Protein AF-A0A969TJ43-F1 (afdb_monomer_lite)

Secondary structure (DSSP, 8-state):
---PPPPHHHHHHHHHHHHTT--HHHHHHHHT--HHHHHHHHTT------SPPPSS-SS--TTTTTIIIIIHHHHHHHHHHHTT--------TT--S-------PPP----

pLDDT: mean 72.67, std 19.09, range [36.34, 93.88]

Foldseek 3Di:
DPPDAQAPQLLVQLVVCVVVVDDLCVSCVRSVHDSVVSVCSVVVVDDRPPDDPDPDDPDDDPCPVVCVPPVVVVVVVVVVVCVPPPPPPPDPPDPDDDPDDDDPDDDDDDD

Structure (mmCIF, N/CA/C/O backbone):
data_AF-A0A969TJ43-F1
#
_entry.id   AF-A0A969TJ43-F1
#
loop_
_atom_site.group_PDB
_atom_site.id
_atom_site.type_symbol
_atom_site.label_atom_id
_atom_site.label_alt_id
_atom_site.label_comp_id
_atom_site.label_asym_id
_atom_site.label_entity_id
_atom_site.label_seq_id
_atom_site.pdbx_PDB_ins_code
_atom_site.Cartn_x
_atom_site.Cartn_y
_atom_site.Cartn_z
_atom_site.occupancy
_atom_site.B_iso_or_equiv
_atom_site.auth_seq_id
_atom_site.auth_comp_id
_atom_site.auth_asym_id
_atom_site.auth_atom_id
_atom_site.pdbx_PDB_model_num
ATOM 1 N N . MET A 1 1 ? -8.469 -16.320 -1.665 1.00 40.75 1 MET A N 1
ATOM 2 C CA . MET A 1 1 ? -8.840 -14.957 -1.209 1.00 40.75 1 MET A CA 1
ATOM 3 C C . MET A 1 1 ? -8.268 -13.952 -2.200 1.00 40.75 1 MET A C 1
ATOM 5 O O . MET A 1 1 ? -7.053 -13.911 -2.339 1.00 40.75 1 MET A O 1
ATOM 9 N N . SER A 1 2 ? -9.096 -13.198 -2.935 1.00 41.56 2 SER A N 1
ATOM 10 C CA . SER A 1 2 ? -8.572 -12.214 -3.898 1.00 41.56 2 SER A CA 1
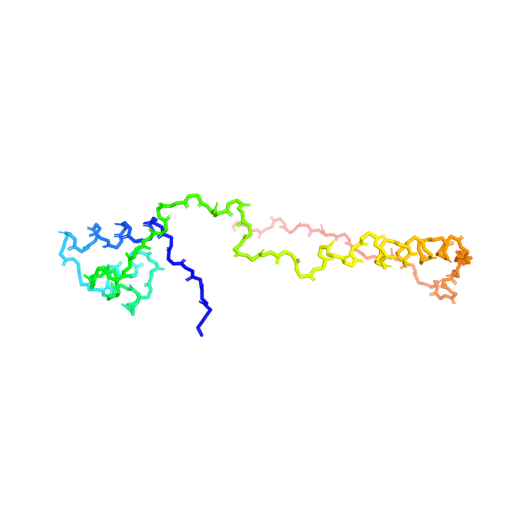ATOM 11 C C . SER A 1 2 ? -7.864 -11.086 -3.144 1.00 41.56 2 SER A C 1
ATOM 13 O O . SER A 1 2 ? -8.475 -10.482 -2.261 1.00 41.56 2 SER A O 1
ATOM 15 N N . GLY A 1 3 ? -6.605 -10.808 -3.484 1.00 63.38 3 GLY A N 1
ATOM 16 C CA . GLY A 1 3 ? -5.731 -9.810 -2.854 1.00 63.38 3 GLY A CA 1
ATOM 17 C C . GLY A 1 3 ? -6.129 -8.350 -3.098 1.00 63.38 3 GLY A C 1
ATOM 18 O O . GLY A 1 3 ? -5.270 -7.520 -3.389 1.00 63.38 3 GLY A O 1
ATOM 19 N N . LYS A 1 4 ? -7.421 -8.017 -2.997 1.00 65.06 4 LYS A N 1
ATOM 20 C CA . LYS A 1 4 ? -7.884 -6.627 -3.007 1.00 65.06 4 LYS A CA 1
ATOM 21 C C . LYS A 1 4 ? -7.322 -5.932 -1.765 1.00 65.06 4 LYS A C 1
ATOM 23 O O . LYS A 1 4 ? -7.572 -6.351 -0.635 1.00 65.06 4 LYS A O 1
ATOM 28 N N . ARG A 1 5 ? -6.505 -4.904 -1.990 1.00 69.00 5 ARG A N 1
ATOM 29 C CA . ARG A 1 5 ? -5.868 -4.111 -0.931 1.00 69.00 5 ARG A CA 1
ATOM 30 C C . ARG A 1 5 ? -6.930 -3.292 -0.191 1.00 69.00 5 ARG A C 1
ATOM 32 O O . ARG A 1 5 ? -7.869 -2.808 -0.819 1.00 69.00 5 ARG A O 1
ATOM 39 N N . ILE A 1 6 ? -6.785 -3.118 1.125 1.00 72.31 6 ILE A N 1
ATOM 40 C CA . ILE A 1 6 ? -7.683 -2.232 1.877 1.00 72.31 6 ILE A CA 1
ATOM 41 C C . ILE A 1 6 ? -7.338 -0.784 1.528 1.00 72.31 6 ILE A C 1
ATOM 43 O O . ILE A 1 6 ? -6.197 -0.350 1.695 1.00 72.31 6 ILE A O 1
ATOM 47 N N . ASN A 1 7 ? -8.334 -0.040 1.057 1.00 76.56 7 ASN A N 1
ATOM 48 C CA . ASN A 1 7 ? -8.212 1.388 0.794 1.00 76.56 7 ASN A CA 1
ATOM 49 C C . ASN A 1 7 ? -8.277 2.196 2.110 1.00 76.56 7 ASN A C 1
ATOM 51 O O . ASN A 1 7 ? -8.782 1.728 3.131 1.00 76.56 7 ASN A O 1
ATOM 55 N N . TYR A 1 8 ? -7.784 3.431 2.090 1.00 82.00 8 TYR A N 1
ATOM 56 C CA . TYR A 1 8 ? -7.719 4.314 3.251 1.00 82.00 8 TYR A CA 1
ATOM 57 C C . TYR A 1 8 ? -9.096 4.602 3.874 1.00 82.00 8 TYR A C 1
ATOM 59 O O . TYR A 1 8 ? -9.226 4.603 5.095 1.00 82.00 8 TYR A O 1
ATOM 67 N N . GLN A 1 9 ? -10.137 4.776 3.054 1.00 85.69 9 GLN A N 1
ATOM 68 C CA . GLN A 1 9 ? -11.495 5.098 3.516 1.00 85.69 9 GLN A CA 1
ATOM 69 C C . GLN A 1 9 ? -12.141 3.966 4.357 1.00 85.69 9 GLN A C 1
ATOM 71 O O . GLN A 1 9 ? -12.552 4.250 5.484 1.00 85.69 9 GLN A O 1
ATOM 76 N N . PRO A 1 10 ? -12.174 2.689 3.904 1.00 88.50 10 PRO A N 1
ATOM 77 C CA . PRO A 1 10 ? -12.585 1.548 4.732 1.00 88.50 10 PRO A CA 1
ATOM 78 C C . PRO A 1 10 ? -11.873 1.470 6.087 1.00 88.50 10 PRO A C 1
ATOM 80 O O . PRO A 1 10 ? -12.508 1.265 7.122 1.00 88.50 10 PRO A O 1
ATOM 83 N N . ALA A 1 11 ? -10.551 1.680 6.093 1.00 88.06 11 ALA A N 1
ATOM 84 C CA . ALA A 1 11 ? -9.754 1.652 7.316 1.00 88.06 11 ALA A CA 1
ATOM 85 C C . ALA A 1 11 ? -10.114 2.811 8.262 1.00 88.06 11 ALA A C 1
ATOM 87 O O . ALA A 1 11 ? -10.211 2.605 9.466 1.00 88.06 11 ALA A O 1
ATOM 88 N N . GLN A 1 12 ? -10.379 4.013 7.742 1.00 89.00 12 GLN A N 1
ATOM 89 C CA . GLN A 1 12 ? -10.851 5.129 8.566 1.00 89.00 12 GLN A CA 1
ATOM 90 C C . GLN A 1 12 ? -12.223 4.859 9.197 1.00 89.00 12 GLN A C 1
ATOM 92 O O . GLN A 1 12 ? -12.416 5.149 10.375 1.00 89.00 12 GLN A O 1
ATOM 97 N N . LEU A 1 13 ? -13.181 4.327 8.430 1.00 92.25 13 LEU A N 1
ATOM 98 C CA . LEU A 1 13 ? -14.515 3.998 8.945 1.00 92.25 13 LEU A CA 1
ATOM 99 C C . LEU A 1 13 ? -14.440 2.940 10.048 1.00 92.25 13 LEU A C 1
ATOM 101 O O . LEU A 1 13 ? -15.105 3.078 11.075 1.00 92.25 13 LEU A O 1
ATOM 105 N N . TYR A 1 14 ? -13.582 1.935 9.859 1.00 92.19 14 TYR A N 1
ATOM 106 C CA . TYR A 1 14 ? -13.265 0.948 10.883 1.00 92.19 14 TYR A CA 1
ATOM 107 C C . TYR A 1 14 ? -12.730 1.605 12.162 1.00 92.19 14 TYR A C 1
ATOM 109 O O . TYR A 1 14 ? -13.298 1.399 13.232 1.00 92.19 14 TYR A O 1
ATOM 117 N N . MET A 1 15 ? -11.692 2.443 12.055 1.00 90.69 15 MET A N 1
ATOM 118 C CA . MET A 1 15 ? -11.077 3.104 13.216 1.00 90.69 15 MET A CA 1
ATOM 119 C C . MET A 1 15 ? -12.082 3.983 13.971 1.00 90.69 15 MET A C 1
ATOM 121 O O . MET A 1 15 ? -12.215 3.846 15.183 1.00 90.69 15 MET A O 1
ATOM 125 N N . LYS A 1 16 ? -12.898 4.772 13.259 1.00 93.31 16 LYS A N 1
ATOM 126 C CA . LYS A 1 16 ? -13.978 5.572 13.867 1.00 93.31 16 LYS A CA 1
ATOM 127 C C . LYS A 1 16 ? -15.009 4.713 14.602 1.00 93.31 16 LYS A C 1
ATOM 129 O O . LYS A 1 16 ? -15.559 5.129 15.617 1.00 93.31 16 LYS A O 1
ATOM 134 N N . ALA A 1 17 ? -15.324 3.522 14.090 1.00 93.12 17 ALA A N 1
ATOM 135 C CA . ALA A 1 17 ? -16.228 2.601 14.772 1.00 93.12 17 ALA A CA 1
ATOM 136 C C . ALA A 1 17 ? -15.588 1.988 16.032 1.00 93.12 17 ALA A C 1
ATOM 138 O O . ALA A 1 17 ? -16.290 1.797 17.027 1.00 93.12 17 ALA A O 1
ATOM 139 N N . ARG A 1 18 ? -14.274 1.724 16.013 1.00 92.06 18 ARG A N 1
ATOM 140 C CA . ARG A 1 18 ? -13.516 1.243 17.180 1.00 92.06 18 ARG A CA 1
ATOM 141 C C . ARG A 1 18 ? -13.389 2.309 18.269 1.00 92.06 18 ARG A C 1
ATOM 143 O O . ARG A 1 18 ? -13.612 1.984 19.428 1.00 92.06 18 ARG A O 1
ATOM 150 N N . GLU A 1 19 ? -13.170 3.571 17.904 1.00 91.31 19 GLU A N 1
ATOM 151 C CA . GLU A 1 19 ? -13.181 4.719 18.833 1.00 91.31 19 GLU A CA 1
ATOM 152 C C . GLU A 1 19 ? -14.534 4.892 19.540 1.00 91.31 19 GLU A C 1
ATOM 154 O O . GLU A 1 19 ? -14.593 5.273 20.703 1.00 91.31 19 GLU A O 1
ATOM 159 N N . ARG A 1 20 ? -15.635 4.550 18.861 1.00 92.88 20 ARG A N 1
ATOM 160 C CA . ARG A 1 20 ? -16.996 4.567 19.426 1.00 92.88 20 ARG A CA 1
ATOM 161 C C . ARG A 1 20 ? -17.332 3.330 20.273 1.00 92.88 20 ARG A C 1
ATOM 163 O O . ARG A 1 20 ? -18.494 3.146 20.622 1.00 92.88 20 ARG A O 1
ATOM 170 N N . GLY A 1 21 ? -16.370 2.443 20.536 1.00 92.25 21 GLY A N 1
ATOM 171 C CA . GLY A 1 21 ? -16.564 1.241 21.356 1.00 92.25 21 GLY A CA 1
ATOM 172 C C . GLY A 1 21 ? -17.271 0.071 20.658 1.00 92.25 21 GLY A C 1
ATOM 173 O O . GLY A 1 21 ? -17.715 -0.859 21.325 1.00 92.25 21 GLY A O 1
ATOM 174 N N . SER A 1 22 ? -17.395 0.075 19.323 1.00 92.06 22 SER A N 1
ATOM 175 C CA . SER A 1 22 ? -17.991 -1.063 18.598 1.00 92.06 22 SER A CA 1
ATOM 176 C C . SER A 1 22 ? -17.082 -2.302 18.641 1.00 92.06 22 SER A C 1
ATOM 178 O O . SER A 1 22 ? -15.852 -2.187 18.594 1.00 92.06 22 SER A O 1
ATOM 180 N N . THR A 1 23 ? -17.678 -3.500 18.665 1.00 93.88 23 THR A N 1
ATOM 181 C CA . THR A 1 23 ? -16.945 -4.775 18.556 1.00 93.88 23 THR A CA 1
ATOM 182 C C . THR A 1 23 ? -16.204 -4.881 17.221 1.00 93.88 23 THR A C 1
ATOM 184 O O . THR A 1 23 ? -16.550 -4.213 16.246 1.00 93.88 23 THR A O 1
ATOM 187 N N . GLN A 1 24 ? -15.177 -5.731 17.146 1.00 90.50 24 GLN A N 1
ATOM 188 C CA . GLN A 1 24 ? -14.372 -5.870 15.929 1.00 90.50 24 GLN A CA 1
ATOM 189 C C . GLN A 1 24 ? -15.209 -6.299 14.715 1.00 90.50 24 GLN A C 1
ATOM 191 O O . GLN A 1 24 ? -15.010 -5.775 13.625 1.00 90.50 24 GLN A O 1
ATOM 196 N N . GLU A 1 25 ? -16.170 -7.203 14.897 1.00 93.62 25 GLU A N 1
ATOM 197 C CA . GLU A 1 25 ? -17.044 -7.688 13.823 1.00 93.62 25 GLU A CA 1
ATOM 198 C C . GLU A 1 25 ? -17.981 -6.595 13.309 1.00 93.62 25 GLU A C 1
ATOM 200 O O . GLU A 1 25 ? -18.088 -6.378 12.102 1.00 93.62 25 GLU A O 1
ATOM 205 N N . THR A 1 26 ? -18.598 -5.841 14.222 1.00 93.12 26 THR A N 1
ATOM 206 C CA . THR A 1 26 ? -19.501 -4.741 13.857 1.00 93.12 26 THR A CA 1
ATOM 207 C C . THR A 1 26 ? -18.744 -3.579 13.220 1.00 93.12 26 THR A C 1
ATOM 209 O O . THR A 1 26 ? -19.213 -2.997 12.243 1.00 93.12 26 THR A O 1
ATOM 212 N N . ALA A 1 27 ? -17.548 -3.257 13.713 1.00 93.38 27 ALA A N 1
ATOM 213 C CA . ALA A 1 27 ? -16.673 -2.260 13.108 1.00 93.38 27 ALA A CA 1
ATOM 214 C C . ALA A 1 27 ? -16.178 -2.698 11.719 1.00 93.38 27 ALA A C 1
ATOM 216 O O . ALA A 1 27 ? -16.151 -1.886 10.794 1.00 93.38 27 ALA A O 1
ATOM 217 N N . ALA A 1 28 ? -15.826 -3.976 11.553 1.00 92.19 28 ALA A N 1
ATOM 218 C CA . ALA A 1 28 ? -15.394 -4.540 10.277 1.00 92.19 28 ALA A CA 1
ATOM 219 C C . ALA A 1 28 ? -16.517 -4.487 9.232 1.00 92.19 28 ALA A C 1
ATOM 221 O O . ALA A 1 28 ? -16.289 -4.034 8.109 1.00 92.19 28 ALA A O 1
ATOM 222 N N . ALA A 1 29 ? -17.742 -4.846 9.630 1.00 91.81 29 ALA A N 1
ATOM 223 C CA . ALA A 1 29 ? -18.928 -4.739 8.787 1.00 91.81 29 ALA A CA 1
ATOM 224 C C . ALA A 1 29 ? -19.207 -3.282 8.379 1.00 91.81 29 ALA A C 1
ATOM 226 O O . ALA A 1 29 ? -19.394 -3.004 7.197 1.00 91.81 29 ALA A O 1
ATOM 227 N N . LYS A 1 30 ? -19.137 -2.334 9.328 1.00 90.94 30 LYS A N 1
ATOM 228 C CA . LYS A 1 30 ? -19.281 -0.888 9.058 1.00 90.94 30 LYS A CA 1
ATOM 229 C C . LYS A 1 30 ? -18.226 -0.361 8.082 1.00 90.94 30 LYS A C 1
ATOM 231 O O . LYS A 1 30 ? -18.525 0.504 7.266 1.00 90.94 30 LYS A O 1
ATOM 236 N N . GLY A 1 31 ? -16.995 -0.860 8.178 1.00 88.19 31 GLY A N 1
ATOM 237 C CA . GLY A 1 31 ? -15.895 -0.494 7.288 1.00 88.19 31 GLY A CA 1
ATOM 238 C C . GLY A 1 31 ? -15.870 -1.260 5.963 1.00 88.19 31 GLY A C 1
ATOM 239 O O . GLY A 1 31 ? -15.025 -0.956 5.127 1.00 88.19 31 GLY A O 1
ATOM 240 N N . GLY A 1 32 ? -16.737 -2.258 5.758 1.00 90.06 32 GLY A N 1
ATOM 241 C CA . GLY A 1 32 ? -16.700 -3.123 4.573 1.00 90.06 32 GLY A CA 1
ATOM 242 C C . GLY A 1 32 ? -15.410 -3.947 4.451 1.00 90.06 32 GLY A C 1
ATOM 243 O O . GLY A 1 32 ? -14.979 -4.270 3.344 1.00 90.06 32 GLY A O 1
ATOM 244 N N . ILE A 1 33 ? -14.758 -4.261 5.575 1.00 89.25 33 ILE A N 1
ATOM 245 C CA . ILE A 1 33 ? -13.508 -5.028 5.625 1.00 89.25 33 ILE A CA 1
ATOM 246 C C . ILE A 1 33 ? -13.713 -6.360 6.343 1.00 89.25 33 ILE A C 1
ATOM 248 O O . ILE A 1 33 ? -14.609 -6.520 7.162 1.00 89.25 33 ILE A O 1
ATOM 252 N N . SER A 1 34 ? -12.853 -7.340 6.062 1.00 89.75 34 SER A N 1
ATOM 253 C CA . SER A 1 34 ? -12.890 -8.603 6.803 1.00 89.75 34 SER A CA 1
ATOM 254 C C . SER A 1 34 ? -12.346 -8.436 8.225 1.00 89.75 34 SER A C 1
ATOM 256 O O . SER A 1 34 ? -11.431 -7.643 8.473 1.00 89.75 34 SER A O 1
ATOM 258 N N . VAL A 1 35 ? -12.843 -9.257 9.154 1.00 91.00 35 VAL A N 1
ATOM 259 C CA . VAL A 1 35 ? -12.354 -9.327 10.544 1.00 91.00 35 VAL A CA 1
ATOM 260 C C . VAL A 1 35 ? -10.849 -9.606 10.592 1.00 91.00 35 VAL A C 1
ATOM 262 O O . VAL A 1 35 ? -10.112 -8.948 11.320 1.00 91.00 35 VAL A O 1
ATOM 265 N N . ARG A 1 36 ? -10.350 -10.519 9.746 1.00 88.75 36 ARG A N 1
ATOM 266 C CA . ARG A 1 36 ? -8.908 -10.808 9.639 1.00 88.75 36 ARG A CA 1
ATOM 267 C C . ARG A 1 36 ? -8.105 -9.557 9.290 1.00 88.75 36 ARG A C 1
ATOM 269 O O . ARG A 1 36 ? -7.036 -9.324 9.844 1.00 88.75 36 ARG A O 1
ATOM 276 N N . SER A 1 37 ? -8.609 -8.760 8.354 1.00 86.75 37 SER A N 1
ATOM 277 C CA . SER A 1 37 ? -7.922 -7.550 7.925 1.00 86.75 37 SER A CA 1
ATOM 278 C C . SER A 1 37 ? -8.024 -6.422 8.949 1.00 86.75 37 SER A C 1
ATOM 280 O O . SER A 1 37 ? -7.081 -5.652 9.086 1.00 86.75 37 SER A O 1
ATOM 282 N N . SER A 1 38 ? -9.121 -6.391 9.702 1.00 88.88 38 SER A N 1
ATOM 283 C CA . SER A 1 38 ? -9.333 -5.512 10.853 1.00 88.88 38 SER A CA 1
ATOM 284 C C . SER A 1 38 ? -8.301 -5.762 11.954 1.00 88.88 38 SER A C 1
ATOM 286 O O . SER A 1 38 ? -7.675 -4.816 12.418 1.00 88.88 38 SER A O 1
ATOM 288 N N . ARG A 1 39 ? -8.010 -7.032 12.282 1.00 88.81 39 ARG A N 1
ATOM 289 C CA . ARG A 1 39 ? -6.929 -7.386 13.226 1.00 88.81 39 ARG A CA 1
ATOM 290 C C . ARG A 1 39 ? -5.566 -6.855 12.786 1.00 88.81 39 ARG A C 1
ATOM 292 O O . ARG A 1 39 ? -4.821 -6.336 13.603 1.00 88.81 39 ARG A O 1
ATOM 299 N N . ARG A 1 40 ? -5.245 -6.926 11.487 1.00 87.19 40 ARG A N 1
ATOM 300 C CA . ARG A 1 40 ? -3.990 -6.349 10.963 1.00 87.19 40 ARG A CA 1
ATOM 301 C C . ARG A 1 40 ? -3.936 -4.826 11.098 1.00 87.19 40 ARG A C 1
ATOM 303 O O . ARG A 1 40 ? -2.852 -4.276 11.254 1.00 87.19 40 ARG A O 1
ATOM 310 N N . ILE A 1 41 ? -5.084 -4.147 11.008 1.00 86.94 41 ILE A N 1
ATOM 311 C CA . ILE A 1 41 ? -5.174 -2.698 11.239 1.00 86.94 41 ILE A CA 1
ATOM 312 C C . ILE A 1 41 ? -4.895 -2.372 12.706 1.00 86.94 41 ILE A C 1
ATOM 314 O O . ILE A 1 41 ? -4.119 -1.463 12.978 1.00 86.94 41 ILE A O 1
ATOM 318 N N . GLU A 1 42 ? -5.466 -3.135 13.636 1.00 86.69 42 GLU A N 1
ATOM 319 C CA . GLU A 1 42 ? -5.239 -2.945 15.077 1.00 86.69 42 GLU A CA 1
ATOM 320 C C . GLU A 1 42 ? -3.800 -3.227 15.494 1.00 86.69 42 GLU A C 1
ATOM 322 O O . GLU A 1 42 ? -3.218 -2.465 16.258 1.00 86.69 42 GLU A O 1
ATOM 327 N N . ASN A 1 43 ? -3.190 -4.266 14.927 1.00 85.44 43 ASN A N 1
ATOM 328 C CA . ASN A 1 43 ? -1.804 -4.630 15.212 1.00 85.44 43 ASN A CA 1
ATOM 329 C C . ASN A 1 43 ? -0.780 -3.658 14.591 1.00 85.44 43 ASN A C 1
ATOM 331 O O . ASN A 1 43 ? 0.410 -3.949 14.588 1.00 85.44 43 ASN A O 1
ATOM 335 N N . THR A 1 44 ? -1.217 -2.523 14.027 1.00 69.12 44 THR A N 1
ATOM 336 C CA . THR A 1 44 ? -0.377 -1.505 13.356 1.00 69.12 44 THR A CA 1
ATOM 337 C C . THR A 1 44 ? 0.420 -2.034 12.146 1.00 69.12 44 THR A C 1
ATOM 339 O O . THR A 1 44 ? 1.141 -1.294 11.483 1.00 69.12 44 THR A O 1
ATOM 342 N N . GLU A 1 45 ? 0.231 -3.299 11.772 1.00 67.62 45 GLU A N 1
ATOM 343 C CA . GLU A 1 45 ? 0.852 -3.942 10.609 1.00 67.62 45 GLU A CA 1
ATOM 344 C C . GLU A 1 45 ? 0.269 -3.412 9.286 1.00 67.62 45 GLU A C 1
ATOM 346 O O . GLU A 1 45 ? 0.868 -3.505 8.212 1.00 67.62 45 GLU A O 1
ATOM 351 N N . HIS A 1 46 ? -0.9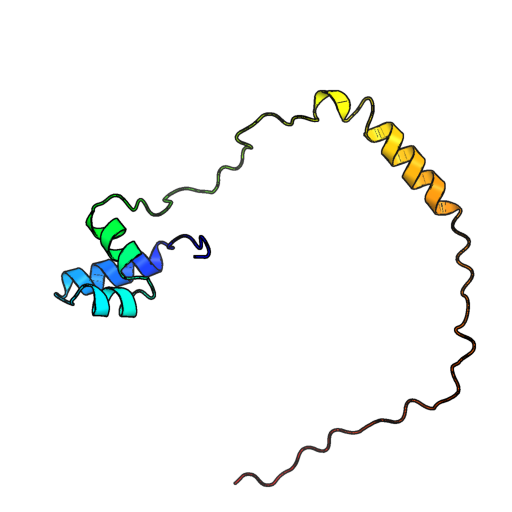17 -2.806 9.348 1.00 66.38 46 HIS A N 1
ATOM 352 C CA . HIS A 1 46 ? -1.551 -2.205 8.192 1.00 66.38 46 HIS A CA 1
ATOM 353 C C . HIS A 1 46 ? -1.092 -0.761 7.968 1.00 66.38 46 HIS A C 1
ATOM 355 O O . HIS A 1 46 ? -1.696 0.192 8.463 1.00 66.38 46 HIS A O 1
ATOM 361 N N . ARG A 1 47 ? -0.090 -0.574 7.109 1.00 63.50 47 ARG A N 1
ATOM 362 C CA . ARG A 1 47 ? 0.203 0.738 6.524 1.00 63.50 47 ARG A CA 1
ATOM 363 C C . ARG A 1 47 ? -0.683 0.927 5.282 1.00 63.50 47 ARG A C 1
ATOM 365 O O . ARG A 1 47 ? -0.359 0.356 4.239 1.00 63.50 47 ARG A O 1
ATOM 372 N N . PRO A 1 48 ? -1.803 1.687 5.341 1.00 64.50 48 PRO A N 1
ATOM 373 C CA . PRO A 1 48 ? -2.486 2.076 4.111 1.00 64.50 48 PRO A CA 1
ATOM 374 C C . PRO A 1 48 ? -1.465 2.817 3.250 1.00 64.50 48 PRO A C 1
ATOM 376 O O . PRO A 1 48 ? -0.667 3.596 3.778 1.00 64.50 48 PRO A O 1
ATOM 379 N N . GLN A 1 49 ? -1.434 2.529 1.951 1.00 64.06 49 GLN A N 1
ATOM 380 C CA . GLN A 1 49 ? -0.427 3.081 1.053 1.00 64.06 49 GLN A CA 1
ATOM 3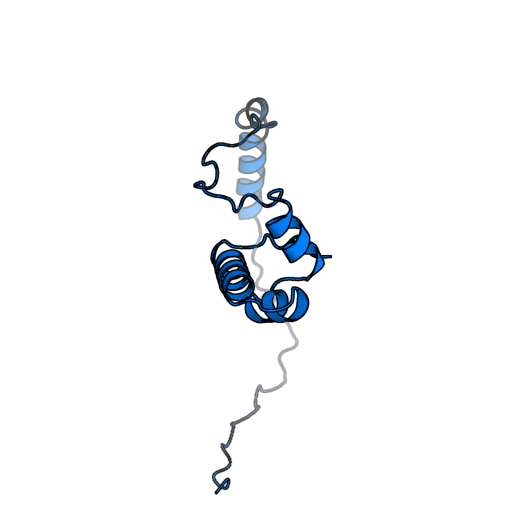81 C C . GLN A 1 49 ? -0.591 4.610 0.990 1.00 64.06 49 GLN A C 1
ATOM 383 O O . GLN A 1 49 ? -1.412 5.136 0.247 1.00 64.06 49 GLN A O 1
ATOM 388 N N . ARG A 1 50 ? 0.165 5.328 1.826 1.00 59.31 50 ARG A N 1
ATOM 389 C CA . ARG A 1 50 ? 0.262 6.791 1.843 1.00 59.31 50 ARG A CA 1
ATOM 390 C C . ARG A 1 50 ? 1.354 7.214 0.864 1.00 59.31 50 ARG A C 1
ATOM 392 O O . ARG A 1 50 ? 2.397 7.709 1.273 1.00 59.31 50 ARG A O 1
ATOM 399 N N . GLY A 1 51 ? 1.159 6.925 -0.416 1.00 64.06 51 GLY A N 1
ATOM 400 C CA . GLY A 1 51 ? 2.134 7.271 -1.442 1.00 64.06 51 GLY A CA 1
ATOM 401 C C . GLY A 1 51 ? 1.538 7.190 -2.835 1.00 64.06 51 GLY A C 1
ATOM 402 O O . GLY A 1 51 ? 0.727 6.303 -3.111 1.00 64.06 51 GLY A O 1
ATOM 403 N N . ARG A 1 52 ? 1.954 8.119 -3.703 1.00 67.69 52 ARG A N 1
ATOM 404 C CA . ARG A 1 52 ? 1.722 8.016 -5.146 1.00 67.69 52 ARG A CA 1
ATOM 405 C C . ARG A 1 52 ? 2.281 6.657 -5.601 1.00 67.69 52 ARG A C 1
ATOM 407 O O . ARG A 1 52 ? 3.345 6.267 -5.110 1.00 67.69 52 ARG A O 1
ATOM 414 N N . PRO A 1 53 ? 1.584 5.912 -6.476 1.00 71.06 53 PRO A N 1
ATOM 415 C CA . PRO A 1 53 ? 2.184 4.758 -7.133 1.00 71.06 53 PRO A CA 1
ATOM 416 C C . PRO A 1 53 ? 3.559 5.156 -7.674 1.00 71.06 53 PRO A C 1
ATOM 418 O O . PRO A 1 53 ? 3.710 6.269 -8.181 1.00 71.06 53 PRO A O 1
ATOM 421 N N . HIS A 1 54 ? 4.562 4.294 -7.508 1.00 70.25 54 HIS A N 1
ATOM 422 C CA . HIS A 1 54 ? 5.877 4.567 -8.075 1.00 70.25 54 HIS A CA 1
ATOM 423 C C . HIS A 1 54 ? 5.728 4.768 -9.583 1.00 70.25 54 HIS A C 1
ATOM 425 O O . HIS A 1 54 ? 5.158 3.918 -10.262 1.00 70.25 54 HIS A O 1
ATOM 431 N N . ASP A 1 55 ? 6.221 5.903 -10.071 1.00 76.06 55 ASP A N 1
ATOM 432 C CA . ASP A 1 55 ? 6.218 6.230 -11.502 1.00 76.06 55 ASP A CA 1
ATOM 433 C C . ASP A 1 55 ? 7.295 5.426 -12.250 1.00 76.06 55 ASP A C 1
ATOM 435 O O . ASP A 1 55 ? 7.212 5.176 -13.448 1.00 76.06 55 ASP A O 1
ATOM 439 N N . TRP A 1 56 ? 8.320 4.972 -11.523 1.00 78.50 56 TRP A N 1
ATOM 440 C CA . TRP A 1 56 ? 9.422 4.204 -12.082 1.00 78.50 56 TRP A CA 1
ATOM 441 C C . TRP A 1 56 ? 9.226 2.698 -11.906 1.00 78.50 56 TRP A C 1
ATOM 443 O O . TRP A 1 56 ? 8.717 2.208 -10.892 1.00 78.50 56 TRP A O 1
ATOM 453 N N . ARG A 1 57 ? 9.706 1.939 -12.893 1.00 76.06 57 ARG A N 1
ATOM 454 C CA . ARG A 1 57 ? 9.808 0.481 -12.803 1.00 76.06 57 ARG A CA 1
ATOM 455 C C . ARG A 1 57 ? 10.867 0.101 -11.768 1.00 76.06 57 ARG A C 1
ATOM 457 O O . ARG A 1 57 ? 11.973 0.628 -11.771 1.00 76.06 57 ARG A O 1
ATOM 464 N N . THR A 1 58 ? 10.549 -0.857 -10.900 1.00 80.50 58 THR A N 1
ATOM 465 C CA . THR A 1 58 ? 11.480 -1.367 -9.874 1.00 80.50 58 THR A CA 1
ATOM 466 C C . THR A 1 58 ? 12.647 -2.163 -10.470 1.00 80.50 58 THR A C 1
ATOM 468 O O . THR A 1 58 ? 13.654 -2.371 -9.802 1.00 80.50 58 THR A O 1
ATOM 471 N N . ARG A 1 59 ? 12.523 -2.628 -11.718 1.00 85.00 59 ARG A N 1
ATOM 472 C CA . ARG A 1 59 ? 13.561 -3.379 -12.430 1.00 85.00 59 ARG A CA 1
ATOM 473 C C . ARG A 1 59 ? 13.891 -2.702 -13.751 1.00 85.00 59 ARG A C 1
ATOM 475 O O . ARG A 1 59 ? 13.007 -2.109 -14.371 1.00 85.00 59 ARG A O 1
ATOM 482 N 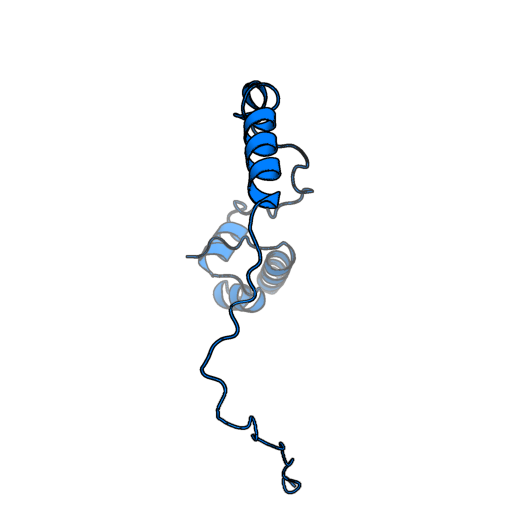N . ARG A 1 60 ? 15.152 -2.841 -14.170 1.00 85.12 60 ARG A N 1
ATOM 483 C CA . ARG A 1 60 ? 15.571 -2.525 -15.539 1.00 85.12 60 ARG A CA 1
ATOM 484 C C . ARG A 1 60 ? 14.790 -3.395 -16.522 1.00 85.12 60 ARG A C 1
ATOM 486 O O . ARG A 1 60 ? 14.429 -4.523 -16.184 1.00 85.12 60 ARG A O 1
ATOM 493 N N . ASP A 1 61 ? 14.499 -2.836 -17.690 1.00 85.62 61 ASP A N 1
ATOM 494 C CA . ASP A 1 61 ? 13.784 -3.547 -18.743 1.00 85.62 61 ASP A CA 1
ATOM 495 C C . ASP A 1 61 ? 14.657 -4.709 -19.250 1.00 85.62 61 ASP A C 1
ATOM 497 O O . ASP A 1 61 ? 15.761 -4.454 -19.735 1.00 85.62 61 ASP A O 1
ATOM 501 N N . PRO A 1 62 ? 14.206 -5.970 -19.109 1.00 87.50 62 PRO A N 1
ATOM 502 C CA . PRO A 1 62 ? 14.976 -7.130 -19.546 1.00 87.50 62 PRO A CA 1
ATOM 503 C C . PRO A 1 62 ? 15.199 -7.178 -21.063 1.00 87.50 62 PRO A C 1
ATOM 505 O O . PRO A 1 62 ? 16.047 -7.940 -21.508 1.00 87.50 62 PRO A O 1
ATOM 508 N N . LEU A 1 63 ? 14.450 -6.398 -21.850 1.00 89.62 63 LEU A N 1
ATOM 509 C CA . LEU A 1 63 ? 14.545 -6.374 -23.309 1.00 89.62 63 LEU A CA 1
ATOM 510 C C . LEU A 1 63 ? 15.213 -5.110 -23.853 1.00 89.62 63 LEU A C 1
ATOM 512 O O . LEU A 1 63 ? 15.337 -4.987 -25.066 1.00 89.62 63 LEU A O 1
ATOM 516 N N . ALA A 1 64 ? 15.673 -4.191 -22.997 1.00 88.00 64 ALA A N 1
ATOM 517 C CA . ALA A 1 64 ? 16.255 -2.924 -23.448 1.00 88.00 64 ALA A CA 1
ATOM 518 C C . ALA A 1 64 ? 17.423 -3.107 -24.432 1.00 88.00 64 ALA A C 1
ATOM 520 O O . ALA A 1 64 ? 17.558 -2.328 -25.369 1.00 88.00 64 ALA A O 1
ATOM 521 N N . GLU A 1 65 ? 18.249 -4.137 -24.233 1.00 89.06 65 GLU A N 1
ATOM 522 C CA . GLU A 1 65 ? 19.436 -4.403 -25.058 1.00 89.06 65 GLU A CA 1
ATOM 523 C C . GLU A 1 65 ? 19.096 -5.011 -26.427 1.00 89.06 65 GLU A C 1
ATOM 525 O O . GLU A 1 65 ? 19.805 -4.770 -27.400 1.00 89.06 65 GLU A O 1
ATOM 530 N N . VAL A 1 66 ? 17.999 -5.768 -26.511 1.00 93.25 66 VAL A N 1
ATOM 531 C CA . VAL A 1 66 ? 17.576 -6.485 -27.730 1.00 93.25 66 VAL A CA 1
ATOM 532 C C . VAL A 1 66 ? 16.443 -5.776 -28.480 1.00 93.25 66 VAL A C 1
ATOM 534 O O . VAL A 1 66 ? 16.047 -6.198 -29.567 1.00 93.25 66 VAL A O 1
ATOM 537 N N . TRP A 1 67 ? 15.895 -4.699 -27.906 1.00 93.25 67 TRP A N 1
ATOM 538 C CA . TRP A 1 67 ? 14.735 -3.993 -28.446 1.00 93.25 67 TRP A CA 1
ATOM 539 C C . TRP A 1 67 ? 15.007 -3.431 -29.842 1.00 93.25 67 TRP A C 1
ATOM 541 O O . TRP A 1 67 ? 14.322 -3.791 -30.797 1.00 93.25 67 TRP A O 1
ATOM 551 N N . GLU A 1 68 ? 16.040 -2.598 -29.970 1.00 91.19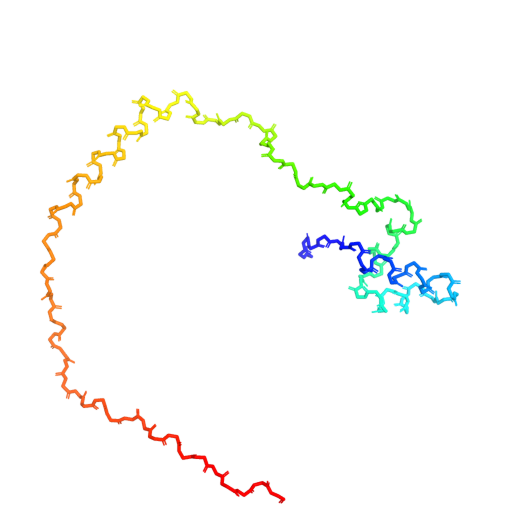 68 GLU A N 1
ATOM 552 C CA . GLU A 1 68 ? 16.383 -1.931 -31.233 1.00 91.19 68 GLU A CA 1
ATOM 553 C C . GLU A 1 68 ? 17.035 -2.883 -32.247 1.00 91.19 68 GLU A C 1
ATOM 555 O O . GLU A 1 68 ? 16.812 -2.768 -33.450 1.00 91.19 68 GLU A O 1
ATOM 560 N N . SER A 1 69 ? 17.843 -3.836 -31.776 1.00 89.56 69 SER A N 1
ATOM 561 C CA . SER A 1 69 ? 18.655 -4.705 -32.634 1.00 89.56 69 SER A CA 1
ATOM 562 C C . SER A 1 69 ? 17.881 -5.888 -33.214 1.00 89.56 69 SER A C 1
ATOM 564 O O . SER A 1 69 ? 18.106 -6.261 -34.366 1.00 89.56 69 SER A O 1
ATOM 566 N N . GLU A 1 70 ? 16.968 -6.480 -32.443 1.00 90.12 70 GLU A N 1
ATOM 567 C CA . GLU A 1 70 ? 16.288 -7.722 -32.821 1.00 90.12 70 GLU A CA 1
ATOM 568 C C . GLU A 1 70 ? 14.781 -7.520 -32.980 1.00 90.12 70 GLU A C 1
ATOM 570 O O . GLU A 1 70 ? 14.212 -7.840 -34.028 1.00 90.12 70 GLU A O 1
ATOM 575 N N . LEU A 1 71 ? 14.128 -6.944 -31.967 1.00 89.62 71 LEU A N 1
ATOM 576 C CA . LEU A 1 71 ? 12.667 -6.884 -31.914 1.00 89.62 71 LEU A CA 1
ATOM 577 C C . LEU A 1 71 ? 12.085 -5.891 -32.919 1.00 89.62 71 LEU A C 1
ATOM 579 O O . LEU A 1 71 ? 11.146 -6.247 -33.635 1.00 89.62 71 LEU A O 1
ATOM 583 N N . VAL A 1 72 ? 12.643 -4.681 -33.026 1.00 91.62 72 VAL A N 1
ATOM 584 C CA . VAL A 1 72 ? 12.176 -3.676 -33.993 1.00 91.62 72 VAL A CA 1
ATOM 585 C C . VAL A 1 72 ? 12.235 -4.236 -35.426 1.00 91.62 72 VAL A C 1
ATOM 587 O O . VAL A 1 72 ? 11.169 -4.355 -36.036 1.00 91.62 72 VAL A O 1
ATOM 590 N N . PRO A 1 73 ? 13.377 -4.729 -35.952 1.00 90.88 73 PRO A N 1
ATOM 591 C CA . PRO A 1 73 ? 13.443 -5.274 -37.313 1.00 90.88 73 PRO A CA 1
ATOM 592 C C . PRO A 1 73 ? 12.522 -6.474 -37.571 1.00 90.88 73 PRO A C 1
ATOM 594 O O . PRO A 1 73 ? 12.104 -6.706 -38.710 1.00 90.88 73 PRO A O 1
ATOM 597 N N . MET A 1 74 ? 12.235 -7.288 -36.551 1.00 89.00 74 MET A N 1
ATOM 598 C CA . MET A 1 74 ? 11.288 -8.403 -36.661 1.00 89.00 74 MET A CA 1
ATOM 599 C C . MET A 1 74 ? 9.842 -7.906 -36.768 1.00 89.00 74 MET A C 1
ATOM 601 O O . MET A 1 74 ? 9.085 -8.391 -37.613 1.00 89.00 74 MET A O 1
ATOM 605 N N . LEU A 1 75 ? 9.468 -6.912 -35.959 1.00 87.25 75 LEU A N 1
ATOM 606 C CA . LEU A 1 75 ? 8.131 -6.317 -35.963 1.00 87.25 75 LEU A CA 1
ATOM 607 C C . LEU A 1 75 ? 7.834 -5.579 -37.272 1.00 87.25 75 LEU A C 1
ATOM 609 O O . LEU A 1 75 ? 6.722 -5.670 -37.793 1.00 87.25 75 LEU A O 1
ATOM 613 N N . GLU A 1 76 ? 8.819 -4.889 -37.845 1.00 88.81 76 GLU A N 1
ATOM 614 C CA . GLU A 1 76 ? 8.651 -4.214 -39.138 1.00 88.81 76 GLU A CA 1
ATOM 615 C C . GLU A 1 76 ? 8.461 -5.202 -40.290 1.00 88.81 76 GLU A C 1
ATOM 617 O O . GLU A 1 76 ? 7.594 -5.005 -41.142 1.00 88.81 76 GLU A O 1
ATOM 622 N N . ARG A 1 77 ? 9.209 -6.313 -40.280 1.00 84.19 77 ARG A N 1
ATOM 623 C CA . ARG A 1 77 ? 9.045 -7.395 -41.262 1.00 84.19 77 ARG A CA 1
ATOM 624 C C . ARG A 1 77 ? 7.646 -8.008 -41.209 1.00 84.19 77 ARG A C 1
ATOM 626 O O . ARG A 1 77 ? 7.032 -8.200 -42.257 1.00 84.19 77 ARG A O 1
ATOM 633 N N . GLN A 1 78 ? 7.106 -8.251 -40.013 1.00 76.56 78 GLN A N 1
ATOM 634 C CA . GLN A 1 78 ? 5.737 -8.759 -39.867 1.00 76.56 78 GLN A CA 1
ATOM 635 C C . GLN A 1 78 ? 4.681 -7.734 -40.298 1.00 76.56 78 GLN A C 1
ATOM 637 O O . GLN A 1 78 ? 3.751 -8.082 -41.029 1.00 76.56 78 GLN A O 1
ATOM 642 N N . ARG A 1 79 ? 4.846 -6.459 -39.922 1.00 70.69 79 ARG A N 1
ATOM 643 C CA . ARG A 1 79 ? 3.944 -5.370 -40.331 1.00 70.69 79 ARG A CA 1
ATOM 644 C C . ARG A 1 79 ? 3.840 -5.261 -41.852 1.00 70.69 79 ARG A C 1
ATOM 646 O O . ARG A 1 79 ? 2.738 -5.147 -42.382 1.00 70.69 79 ARG A O 1
ATOM 653 N N . ASN A 1 80 ? 4.966 -5.382 -42.547 1.00 62.00 80 ASN A N 1
ATOM 654 C CA . ASN A 1 80 ? 5.020 -5.281 -44.005 1.00 62.00 80 ASN A CA 1
ATOM 655 C C . ASN A 1 80 ? 4.482 -6.538 -44.714 1.00 62.00 80 ASN A C 1
ATOM 657 O O . ASN A 1 80 ? 4.033 -6.445 -45.852 1.00 62.00 80 ASN A O 1
ATOM 661 N N . SER A 1 81 ? 4.462 -7.696 -44.043 1.00 58.69 81 SER A N 1
ATOM 662 C CA . SER A 1 81 ? 3.876 -8.935 -44.580 1.00 58.69 81 SER A CA 1
ATOM 663 C C . SER A 1 81 ? 2.340 -8.981 -44.518 1.00 58.69 81 SER A C 1
ATOM 665 O O . SER A 1 81 ? 1.714 -9.669 -45.318 1.00 58.69 81 SER A O 1
ATOM 667 N N . SER A 1 82 ? 1.714 -8.211 -43.618 1.00 53.41 82 SER A N 1
ATOM 668 C CA . SER A 1 82 ? 0.251 -8.204 -43.435 1.00 53.41 82 SER A CA 1
ATOM 669 C C . SER A 1 82 ? -0.497 -7.397 -44.510 1.00 53.41 82 SER A C 1
ATOM 671 O O . SER A 1 82 ? -1.675 -7.631 -44.770 1.00 53.41 82 SER A O 1
ATOM 673 N N . ILE A 1 83 ? 0.188 -6.482 -45.207 1.00 55.78 83 ILE A N 1
ATOM 674 C CA . ILE A 1 83 ? -0.418 -5.650 -46.266 1.00 55.78 83 ILE A CA 1
ATOM 675 C C . ILE A 1 83 ? -0.781 -6.489 -47.514 1.00 55.78 83 ILE A C 1
ATOM 677 O O . ILE A 1 83 ? -1.607 -6.073 -48.319 1.00 55.78 83 ILE A O 1
ATOM 681 N N . GLN A 1 84 ? -0.242 -7.709 -47.647 1.00 51.62 84 GLN A N 1
ATOM 682 C CA . GLN A 1 84 ? -0.598 -8.661 -48.711 1.00 51.62 84 GLN A CA 1
ATOM 683 C C . GLN A 1 84 ? -1.696 -9.660 -48.301 1.00 51.62 84 GLN A C 1
ATOM 685 O O . GLN A 1 84 ? -1.896 -10.681 -48.958 1.00 51.62 84 GLN A O 1
ATOM 690 N N . GLY A 1 85 ? -2.440 -9.379 -47.228 1.00 49.38 85 GLY A N 1
ATOM 691 C CA . GLY A 1 85 ? -3.687 -10.074 -46.934 1.00 49.38 85 GLY A CA 1
ATOM 692 C C . GLY A 1 85 ? -4.774 -9.614 -47.899 1.00 49.38 85 GLY A C 1
ATOM 693 O O . GLY A 1 85 ? -5.457 -8.629 -47.635 1.00 49.38 85 GLY A O 1
ATOM 694 N N . ASN A 1 86 ? -4.920 -10.319 -49.022 1.00 54.97 86 ASN A N 1
ATOM 695 C CA . ASN A 1 86 ? -6.068 -10.221 -49.919 1.00 54.97 86 ASN A CA 1
ATOM 696 C C . ASN A 1 86 ? -7.359 -10.312 -49.085 1.00 54.97 86 ASN A C 1
ATOM 698 O O . ASN A 1 86 ? -7.765 -11.406 -48.691 1.00 54.97 86 ASN A O 1
ATOM 702 N N . MET A 1 87 ? -7.986 -9.171 -48.783 1.00 45.50 87 MET A N 1
ATOM 703 C CA . MET A 1 87 ? -9.326 -9.110 -48.200 1.00 45.50 87 MET A CA 1
ATOM 704 C C . MET A 1 87 ? -10.328 -9.512 -49.282 1.00 45.50 87 MET A C 1
ATOM 706 O O . MET A 1 87 ? -11.089 -8.700 -49.804 1.00 45.50 87 MET A O 1
ATOM 710 N N . GLY A 1 88 ? -10.309 -10.796 -49.634 1.00 45.34 88 GLY A N 1
ATOM 711 C CA . GLY A 1 88 ? -11.443 -11.444 -50.255 1.00 45.34 88 GLY A CA 1
ATOM 712 C C . GLY A 1 88 ? -12.576 -11.390 -49.246 1.00 45.34 88 GLY A C 1
ATOM 713 O O . GLY A 1 88 ? -12.600 -12.153 -48.284 1.00 45.34 88 GLY A O 1
ATOM 714 N N . VAL A 1 89 ? -13.497 -10.452 -49.450 1.00 53.91 89 VAL A N 1
ATOM 715 C CA . VAL A 1 89 ? -14.820 -10.472 -48.833 1.00 53.91 89 VAL A CA 1
ATOM 716 C C . VAL A 1 89 ? -15.520 -11.745 -49.293 1.00 53.91 89 VAL A C 1
ATOM 718 O O . VAL A 1 89 ? -16.225 -11.773 -50.300 1.00 53.91 89 VAL A O 1
ATOM 721 N N . GLN A 1 90 ? -15.290 -12.838 -48.571 1.00 51.25 90 GLN A N 1
ATOM 722 C CA . GLN A 1 90 ? -16.106 -14.023 -48.717 1.00 51.25 90 GLN A CA 1
ATOM 723 C C . GLN A 1 90 ? -17.453 -13.691 -48.087 1.00 51.25 90 GLN A C 1
ATOM 725 O O . GLN A 1 90 ? -17.627 -13.726 -46.871 1.00 51.25 90 GLN A O 1
ATOM 730 N N . CYS A 1 91 ? -18.395 -13.291 -48.940 1.00 47.00 91 CYS A N 1
ATOM 731 C CA . CYS A 1 91 ? -19.801 -13.259 -48.584 1.00 47.00 91 CYS A CA 1
ATOM 732 C C . CYS A 1 91 ? -20.151 -14.631 -47.999 1.00 47.00 91 CYS A C 1
ATOM 734 O O . CYS A 1 91 ? -19.949 -15.652 -48.663 1.00 47.00 91 CYS A O 1
ATOM 736 N N . CYS A 1 92 ? -20.650 -14.674 -46.762 1.00 43.44 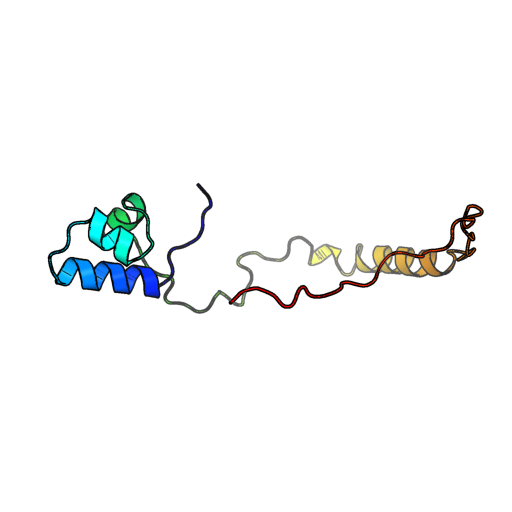92 CYS A N 1
ATOM 737 C CA . CYS A 1 92 ? -21.262 -15.885 -46.236 1.00 43.44 92 CYS A CA 1
ATOM 738 C C . CYS A 1 92 ? -22.428 -16.243 -47.164 1.00 43.44 92 CYS A C 1
ATOM 740 O O . CYS A 1 92 ? -23.458 -15.573 -47.159 1.00 43.44 92 CYS A O 1
ATOM 742 N N . GLY A 1 93 ? -22.257 -17.288 -47.976 1.00 48.91 93 GLY A N 1
ATOM 743 C CA . GLY A 1 93 ? -23.277 -17.853 -48.863 1.00 48.91 93 GLY A CA 1
ATOM 744 C C . GLY A 1 93 ? -24.388 -18.581 -48.104 1.00 48.91 93 GLY A C 1
ATOM 745 O O . GLY A 1 93 ? -24.736 -19.706 -48.454 1.00 48.91 93 GLY A O 1
ATOM 746 N N . HIS A 1 94 ? -24.900 -17.977 -47.029 1.00 48.88 94 HIS A N 1
ATOM 747 C CA . HIS A 1 94 ? -26.001 -18.521 -46.237 1.00 48.88 94 HIS A CA 1
ATOM 748 C C . HIS A 1 94 ? -26.893 -17.450 -45.592 1.00 48.88 94 HIS A C 1
ATOM 750 O O . HIS A 1 94 ? -27.464 -17.668 -44.528 1.00 48.88 94 HIS A O 1
ATOM 756 N N . CYS A 1 95 ? -27.040 -16.288 -46.229 1.00 38.09 95 CYS A N 1
ATOM 757 C CA . CYS A 1 95 ? -28.113 -15.360 -45.880 1.00 38.09 95 CYS A CA 1
ATOM 758 C C . CYS A 1 95 ? -29.362 -15.729 -46.686 1.00 38.09 95 CYS A C 1
ATOM 760 O O . CYS A 1 95 ? -29.460 -15.349 -47.849 1.00 38.09 95 CYS A O 1
ATOM 762 N N . ASN A 1 96 ? -30.287 -16.473 -46.076 1.00 50.69 96 ASN A N 1
ATOM 763 C CA . ASN A 1 96 ? -31.630 -16.693 -46.621 1.00 50.69 96 ASN A CA 1
ATOM 764 C C . ASN A 1 96 ? -32.741 -16.623 -45.561 1.00 50.69 96 ASN A C 1
ATOM 766 O O . ASN A 1 96 ? -33.817 -17.154 -45.794 1.00 50.69 96 ASN A O 1
ATOM 770 N N . ASP A 1 97 ? -32.530 -15.930 -44.440 1.00 41.38 97 ASP A N 1
ATOM 771 C CA . ASP A 1 97 ? -33.627 -15.648 -43.513 1.00 41.38 97 ASP A CA 1
ATOM 772 C C . ASP A 1 97 ? -33.638 -14.176 -43.109 1.00 41.38 97 ASP A C 1
ATOM 774 O O . ASP A 1 97 ? -32.655 -13.609 -42.625 1.00 41.38 97 ASP A O 1
ATOM 778 N N . GLU A 1 98 ? -34.778 -13.553 -43.380 1.00 45.22 98 GLU A N 1
ATOM 779 C CA . GLU A 1 98 ? -35.115 -12.178 -43.060 1.00 45.22 98 GLU A CA 1
ATOM 780 C C . GLU A 1 98 ? -34.958 -11.935 -41.554 1.00 45.22 98 GLU A C 1
ATOM 782 O O . GLU A 1 98 ? -35.630 -12.549 -40.725 1.00 45.22 98 GLU A O 1
ATOM 787 N N . CYS A 1 99 ? -34.090 -10.993 -41.184 1.00 42.22 99 CYS A N 1
ATOM 788 C CA . CYS A 1 99 ? -34.003 -10.476 -39.822 1.00 42.22 99 CYS A CA 1
ATOM 789 C C . CYS A 1 99 ? -35.274 -9.680 -39.472 1.00 42.22 99 CYS A C 1
ATOM 791 O O . CYS A 1 99 ? -35.255 -8.451 -39.462 1.00 42.22 99 CYS A O 1
ATOM 793 N N . ASN A 1 100 ? -36.372 -10.367 -39.159 1.00 47.50 100 ASN A N 1
ATOM 794 C CA . ASN A 1 100 ? -37.559 -9.779 -38.545 1.00 47.50 100 ASN A CA 1
ATOM 795 C C . ASN A 1 100 ? -37.707 -10.293 -37.107 1.00 47.50 100 ASN A C 1
ATOM 797 O O . ASN A 1 100 ? -38.248 -11.365 -36.853 1.00 47.50 100 ASN A O 1
ATOM 801 N N . GLY A 1 101 ? -37.241 -9.501 -36.143 1.00 36.34 101 GLY A N 1
ATOM 802 C CA . GLY A 1 101 ? -37.529 -9.712 -34.725 1.00 36.34 101 GLY A CA 1
ATOM 803 C C . GLY A 1 101 ? -36.904 -8.616 -33.866 1.00 36.34 101 GLY A C 1
ATOM 804 O O . GLY A 1 101 ? -35.701 -8.405 -33.914 1.00 36.34 101 GLY A O 1
ATOM 805 N N . GLY A 1 102 ? -37.615 -7.846 -33.049 1.00 38.84 102 GLY A N 1
ATOM 806 C CA . GLY A 1 102 ? -39.042 -7.731 -32.777 1.00 38.84 102 GLY A CA 1
ATOM 807 C C . GLY A 1 102 ? -39.235 -6.489 -31.894 1.00 38.84 102 GLY A C 1
ATOM 808 O O . GLY A 1 102 ? -38.385 -6.174 -31.056 1.00 38.84 102 GLY A O 1
ATOM 809 N N . GLU A 1 103 ? -40.315 -5.739 -32.108 1.00 42.69 103 GLU A N 1
ATOM 810 C CA . GLU A 1 103 ? -40.635 -4.527 -31.349 1.00 42.69 103 GLU A CA 1
ATOM 811 C C . GLU A 1 103 ? -40.857 -4.835 -29.860 1.00 42.69 103 GLU A C 1
ATOM 813 O O . GLU A 1 103 ? -41.755 -5.589 -29.478 1.00 42.69 103 GLU A O 1
ATOM 818 N N . ARG A 1 104 ? -40.077 -4.190 -28.987 1.00 44.84 104 ARG A N 1
ATOM 819 C CA . ARG A 1 104 ? -40.353 -4.140 -27.546 1.00 44.84 104 ARG A CA 1
ATOM 820 C C . ARG A 1 104 ? -41.562 -3.231 -27.296 1.00 44.84 104 ARG A C 1
ATOM 822 O O . ARG A 1 104 ? -41.396 -2.026 -27.122 1.00 44.84 104 ARG A O 1
ATOM 829 N N . ARG A 1 105 ? -42.773 -3.794 -27.243 1.00 42.91 105 ARG A N 1
ATOM 830 C CA . ARG A 1 105 ? -43.934 -3.110 -26.643 1.00 42.91 105 ARG A CA 1
ATOM 831 C C . ARG A 1 105 ? -43.728 -3.009 -25.128 1.00 42.91 105 ARG A C 1
ATOM 833 O O . ARG A 1 105 ? -43.548 -4.023 -24.460 1.00 42.91 105 ARG A O 1
ATOM 840 N N . LEU A 1 106 ? -43.748 -1.790 -24.593 1.00 46.50 106 LEU A N 1
ATOM 841 C CA . LEU A 1 106 ? -43.819 -1.529 -23.153 1.00 46.50 106 LEU A CA 1
ATOM 842 C C . LEU A 1 106 ? -45.267 -1.749 -22.673 1.00 46.50 106 LEU A C 1
ATOM 844 O O . LEU A 1 106 ? -46.195 -1.204 -23.266 1.00 46.50 106 LEU A O 1
ATOM 848 N N . ASP A 1 107 ? -45.452 -2.548 -21.619 1.00 44.59 107 ASP A N 1
ATOM 849 C CA . ASP A 1 107 ? -46.747 -2.832 -20.975 1.00 44.59 107 ASP A CA 1
ATOM 850 C C . ASP A 1 107 ? -47.171 -1.666 -20.049 1.00 44.59 107 ASP A C 1
ATOM 852 O O . ASP A 1 107 ? -46.420 -1.330 -19.126 1.00 44.59 107 ASP A O 1
ATOM 856 N N . PRO A 1 108 ? -48.340 -1.024 -20.256 1.00 48.22 108 PRO A N 1
ATOM 857 C CA . PRO A 1 108 ? -48.733 0.169 -19.512 1.00 48.22 108 PRO A CA 1
ATOM 858 C C . PRO A 1 108 ? -49.569 -0.082 -18.237 1.00 48.22 108 PRO A C 1
ATOM 860 O O . PRO A 1 108 ? -50.231 0.849 -17.780 1.00 48.22 108 PRO A O 1
ATOM 863 N N . ARG A 1 109 ? -49.587 -1.275 -17.618 1.00 48.12 109 ARG A N 1
ATOM 864 C CA . ARG A 1 109 ? -50.424 -1.515 -16.411 1.00 48.12 109 ARG A CA 1
ATOM 865 C C . ARG A 1 109 ? -49.702 -2.087 -15.188 1.00 48.12 109 ARG A C 1
ATOM 867 O O . ARG A 1 109 ? -50.091 -3.116 -14.644 1.00 48.12 109 ARG A O 1
ATOM 874 N N . LYS A 1 110 ? -48.737 -1.333 -14.654 1.00 49.50 110 LYS A N 1
ATOM 875 C CA . LYS A 1 110 ? -48.417 -1.376 -13.215 1.00 49.50 110 LYS A CA 1
ATOM 876 C C . LYS A 1 110 ? -48.852 -0.071 -12.547 1.00 49.50 110 LYS A C 1
ATOM 878 O O . LYS A 1 110 ? -48.121 0.917 -12.583 1.00 49.50 110 LYS A O 1
ATOM 883 N N . ARG A 1 111 ? -50.047 -0.092 -11.957 1.00 42.88 111 ARG A N 1
ATOM 884 C CA . ARG A 1 111 ? -50.507 0.818 -10.906 1.00 42.88 111 ARG A CA 1
ATOM 885 C C . ARG A 1 111 ? -51.184 -0.017 -9.832 1.00 42.88 111 ARG A C 1
ATOM 887 O O . ARG A 1 111 ? -51.841 -1.005 -10.227 1.00 42.88 111 ARG A O 1
#

Sequence (111 aa):
MSGKRINYQPAQLYMKARERGSTQETAAAKGGISVRSSRRIENTEHRPQRGRPHDWRTRRDPLAEVWESELVPMLERQRNSSIQGNMGVQCCGHCNDECNGGERRLDPRKR

Radius of gyration: 29.47 Å; chains: 1; bounding box: 70×26×72 Å